Protein AF-A0A7S3URR5-F1 (afdb_monomer)

Solvent-accessible surface area (backbone atoms only — not comparable to full-atom values): 10841 Å² total; per-residue (Å²): 136,90,77,89,85,87,85,89,82,90,79,78,88,75,80,79,78,78,78,77,79,76,77,82,82,76,79,80,75,72,80,65,78,79,80,74,76,60,60,67,53,54,54,49,45,52,50,56,47,51,54,52,49,52,53,41,42,75,74,70,46,49,71,44,82,56,58,70,77,43,76,49,78,45,78,48,75,45,75,57,97,89,39,81,47,76,45,59,30,42,37,37,34,28,75,38,83,65,69,62,80,56,52,76,46,66,47,66,52,93,64,75,42,74,40,93,80,42,87,65,26,32,32,34,50,36,38,40,34,39,96,52,83,55,32,36,34,38,73,44,77,45,61,66,86,51,90,64,86,81,33,37,35,32,44,25,26,63,84,68,55,74,34,82,46,76,43,82,75,81,84,126

Organism: Oxyrrhis marina (NCBI:txid2969)

Foldseek 3Di:
DDDDDDDDDDDDDPDDPPDPDPDDPDDPPVPPPPPDDPVLLVVVQVVVQVVVCVVCVVVVAAEDEFAWPDWDKDWDWDADPNDIDIAIAIETETAAPDDLVQFDAKDKDPDWDQRPVDHQKTKIWIWTDGPDSYIYIYIHIDRNVDDHQNQWYWYAYPVRDIDIGGHDDDDD

Sequence (172 aa):
MAAQEGAAVGFGEVAVEEFEKDEEDEDSNDDRPVCELDENVVIWTKQQVAAEVEKLKSMGAMVAPMTVNNCMTIVRTTTQAGRRNSTRCNRIEFQTSYDFSNIRSVQISADAIQCPFKQGFLYRNVLLFSDKPLALIFPYLYDGNQENDLQDWILVNRDGHEVHHRVDAYSK

Secondary structure (DSSP, 8-state):
-------------------------------S------HHHHHHHHHHHHHHHHHHHHTT-EEEEPPEEEEEEEEEEEEETTEEEEEEEEEEEESS---GGGEEEEEE-SS-EE-SSSTTEEEEEEEEEESSSEEEEEEEEEETTS---S-EEEEE-TT--EEEEE------

Structure (mmCIF, N/CA/C/O backbone):
data_AF-A0A7S3URR5-F1
#
_entry.id   AF-A0A7S3URR5-F1
#
loop_
_atom_site.group_PDB
_atom_site.id
_atom_site.type_symbol
_atom_site.label_atom_id
_atom_site.label_alt_id
_atom_site.label_comp_id
_atom_site.label_asym_id
_atom_site.label_entity_id
_atom_site.label_seq_id
_atom_site.pdbx_PDB_ins_code
_atom_site.Cartn_x
_atom_site.Cartn_y
_atom_site.Cartn_z
_atom_site.occupancy
_atom_site.B_iso_or_equiv
_atom_site.auth_seq_id
_atom_site.auth_comp_id
_atom_site.auth_asym_id
_atom_site.auth_atom_id
_atom_site.pdbx_PDB_model_num
ATOM 1 N N . MET A 1 1 ? 69.038 -22.457 60.610 1.00 39.50 1 MET A N 1
ATOM 2 C CA . MET A 1 1 ? 70.377 -22.755 60.061 1.00 39.50 1 MET A CA 1
ATOM 3 C C . MET A 1 1 ? 70.284 -22.685 58.554 1.00 39.50 1 MET A C 1
ATOM 5 O O . MET A 1 1 ? 69.301 -23.162 58.005 1.00 39.50 1 MET A O 1
ATOM 9 N N . ALA A 1 2 ? 71.251 -22.011 57.944 1.00 41.78 2 ALA A N 1
ATOM 10 C CA . ALA A 1 2 ? 71.351 -21.749 56.516 1.00 41.78 2 ALA A CA 1
ATOM 11 C C . ALA A 1 2 ? 71.939 -22.939 55.736 1.00 41.78 2 ALA A C 1
ATOM 13 O O . ALA A 1 2 ? 72.757 -23.668 56.291 1.00 41.78 2 ALA A O 1
ATOM 14 N N . ALA A 1 3 ? 71.550 -23.057 54.463 1.00 40.44 3 ALA A N 1
ATOM 15 C CA . ALA A 1 3 ? 72.363 -23.418 53.287 1.00 40.44 3 ALA A CA 1
ATOM 16 C C . ALA A 1 3 ? 71.436 -23.262 52.051 1.00 40.44 3 ALA A C 1
ATOM 18 O O . ALA A 1 3 ? 70.318 -23.768 52.094 1.00 40.44 3 ALA A O 1
ATOM 19 N N . GLN A 1 4 ? 71.683 -22.357 51.086 1.00 35.66 4 GLN A N 1
ATOM 20 C CA . GLN A 1 4 ? 72.587 -22.492 49.914 1.00 35.66 4 GLN A CA 1
ATOM 21 C C . GLN A 1 4 ? 72.339 -23.787 49.121 1.00 35.66 4 GLN A C 1
ATOM 23 O O . GLN A 1 4 ? 72.228 -24.844 49.723 1.00 35.66 4 GLN A O 1
ATOM 28 N N . GLU A 1 5 ? 72.322 -23.862 47.793 1.00 35.25 5 GLU A N 1
ATOM 29 C CA . GLU A 1 5 ? 72.416 -22.961 46.632 1.00 35.25 5 GLU A CA 1
ATOM 30 C C . GLU A 1 5 ? 72.225 -23.907 45.417 1.00 35.25 5 GLU A C 1
ATOM 32 O O . GLU A 1 5 ? 72.535 -25.094 45.540 1.00 35.25 5 GLU A O 1
ATOM 37 N N . GLY A 1 6 ? 71.809 -23.420 44.241 1.00 31.80 6 GLY A N 1
ATOM 38 C CA . GLY A 1 6 ? 72.242 -24.067 42.991 1.00 31.80 6 GLY A CA 1
ATOM 39 C C . GLY A 1 6 ? 71.218 -24.320 41.880 1.00 31.80 6 GLY A C 1
ATOM 40 O O . GLY A 1 6 ? 70.427 -25.252 41.942 1.00 31.80 6 GLY A O 1
ATOM 41 N N . ALA A 1 7 ? 71.447 -23.574 40.797 1.00 35.91 7 ALA A N 1
ATOM 42 C CA . ALA A 1 7 ? 71.405 -23.980 39.388 1.00 35.91 7 ALA A CA 1
ATOM 43 C C . ALA A 1 7 ? 70.079 -23.919 38.599 1.00 35.91 7 ALA A C 1
ATOM 45 O O . ALA A 1 7 ? 69.169 -24.733 38.714 1.00 35.91 7 ALA A O 1
ATOM 46 N N . ALA A 1 8 ? 70.102 -22.929 37.704 1.00 37.78 8 ALA A N 1
ATOM 47 C CA . ALA A 1 8 ? 69.250 -22.626 36.567 1.00 37.78 8 ALA A CA 1
ATOM 48 C C . ALA A 1 8 ? 68.971 -23.790 35.601 1.00 37.78 8 ALA A C 1
ATOM 50 O O . ALA A 1 8 ? 69.871 -24.564 35.284 1.00 37.78 8 ALA A O 1
ATOM 51 N N . VAL A 1 9 ? 67.786 -23.757 34.980 1.00 38.78 9 VAL A N 1
ATOM 52 C CA . VAL A 1 9 ? 67.621 -24.075 33.553 1.00 38.78 9 VAL A CA 1
ATOM 53 C C . VAL A 1 9 ? 66.611 -23.085 32.973 1.00 38.78 9 VAL A C 1
ATOM 55 O O . VAL A 1 9 ? 65.508 -22.933 33.495 1.00 38.78 9 VAL A O 1
ATOM 58 N N . GLY A 1 10 ? 67.042 -22.352 31.948 1.00 36.25 10 GLY A N 1
ATOM 59 C CA . GLY A 1 10 ? 66.275 -21.295 31.306 1.00 36.25 10 GLY A CA 1
ATOM 60 C C . GLY A 1 10 ? 65.087 -21.810 30.500 1.00 36.25 10 GLY A C 1
ATOM 61 O O . GLY A 1 10 ? 65.116 -22.907 29.946 1.00 36.25 10 GLY A O 1
ATOM 62 N N . PHE A 1 11 ? 64.069 -20.964 30.399 1.00 37.59 11 PHE A N 1
ATOM 63 C CA . PHE A 1 11 ? 63.056 -21.032 29.357 1.00 37.59 11 PHE A CA 1
ATOM 64 C C . PHE A 1 11 ? 62.980 -19.660 28.697 1.00 37.59 11 PHE A C 1
ATOM 66 O O . PHE A 1 11 ? 63.058 -18.634 29.371 1.00 37.59 11 PHE A O 1
ATOM 73 N N . GLY A 1 12 ? 62.984 -19.700 27.367 1.00 38.81 12 GLY A N 1
ATOM 74 C CA . GLY A 1 12 ? 63.388 -18.614 26.492 1.00 38.81 12 GLY A CA 1
ATOM 75 C C . GLY A 1 12 ? 62.502 -17.378 26.528 1.00 38.81 12 GLY A C 1
ATOM 76 O O . GLY A 1 12 ? 61.316 -17.432 26.852 1.00 38.81 12 GLY A O 1
ATOM 77 N N . GLU A 1 13 ? 63.130 -16.276 26.125 1.00 38.91 13 GLU A N 1
ATOM 78 C CA . GLU A 1 13 ? 62.475 -15.099 25.572 1.00 38.91 13 GLU A CA 1
ATOM 79 C C . GLU A 1 13 ? 61.417 -15.525 24.552 1.00 38.91 13 GLU A C 1
ATOM 81 O O . GLU A 1 13 ? 61.730 -16.093 23.505 1.00 38.91 13 GLU A O 1
ATOM 86 N N . VAL A 1 14 ? 60.156 -15.238 24.860 1.00 43.69 14 VAL A N 1
ATOM 87 C CA . VAL A 1 14 ? 59.122 -15.130 23.838 1.00 43.69 14 VAL A CA 1
ATOM 88 C C . VAL A 1 14 ? 59.146 -13.674 23.405 1.00 43.69 14 VAL A C 1
ATOM 90 O O . VAL A 1 14 ? 58.746 -12.790 24.163 1.00 43.69 14 VAL A O 1
ATOM 93 N N . ALA A 1 15 ? 59.698 -13.443 22.216 1.00 43.72 15 ALA A N 1
ATOM 94 C CA . ALA A 1 15 ? 59.642 -12.162 21.536 1.00 43.72 15 ALA A CA 1
ATOM 95 C C . ALA A 1 15 ? 58.174 -11.734 21.418 1.00 43.72 15 ALA A C 1
ATOM 97 O O . ALA A 1 15 ? 57.337 -12.473 20.897 1.00 43.72 15 ALA A O 1
ATOM 98 N N . VAL A 1 16 ? 57.867 -10.560 21.958 1.00 46.75 16 VAL A N 1
ATOM 99 C CA . VAL A 1 16 ? 56.582 -9.899 21.762 1.00 46.75 16 VAL A CA 1
ATOM 100 C C . VAL A 1 16 ? 56.702 -9.216 20.404 1.00 46.75 16 VAL A C 1
ATOM 102 O O . VAL A 1 16 ? 57.368 -8.190 20.297 1.00 46.75 16 VAL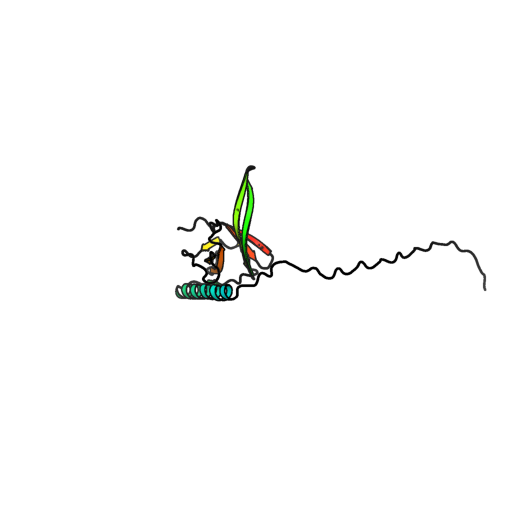 A O 1
ATOM 105 N N . GLU A 1 17 ? 56.173 -9.839 19.350 1.00 49.09 17 GLU A N 1
ATOM 106 C CA . GLU A 1 17 ? 56.010 -9.155 18.066 1.00 49.09 17 GLU A CA 1
ATOM 107 C C . GLU A 1 17 ? 55.012 -8.015 18.274 1.00 49.09 17 GLU A C 1
ATOM 109 O O . GLU A 1 17 ? 53.852 -8.227 18.640 1.00 49.09 17 GLU A O 1
ATOM 114 N N . GLU A 1 18 ? 55.515 -6.794 18.121 1.00 49.44 18 GLU A N 1
ATOM 115 C CA . GLU A 1 18 ? 54.729 -5.572 18.111 1.00 49.44 18 GLU A CA 1
ATOM 116 C C . GLU A 1 18 ? 53.746 -5.655 16.941 1.00 49.44 18 GLU A C 1
ATOM 118 O O . GLU A 1 18 ? 54.134 -5.699 15.776 1.00 49.44 18 GLU A O 1
ATOM 123 N N . PHE A 1 19 ? 52.458 -5.740 17.268 1.00 42.06 19 PHE A N 1
ATOM 124 C CA . PHE A 1 19 ? 51.383 -5.682 16.289 1.00 42.06 19 PHE A CA 1
ATOM 125 C C . PHE A 1 19 ? 51.308 -4.234 15.798 1.00 42.06 19 PHE A C 1
ATOM 127 O O . PHE A 1 19 ? 50.800 -3.357 16.505 1.00 42.06 19 PHE A O 1
ATOM 134 N N . GLU A 1 20 ? 51.892 -3.973 14.629 1.00 49.88 20 GLU A N 1
ATOM 135 C CA . GLU A 1 20 ? 51.741 -2.706 13.923 1.00 49.88 20 GLU A CA 1
ATOM 136 C C . GLU A 1 20 ? 50.242 -2.448 13.724 1.00 49.88 20 GLU A C 1
ATOM 138 O O . GLU A 1 20 ? 49.491 -3.279 13.211 1.00 49.88 20 GLU A O 1
ATOM 143 N N . LYS A 1 21 ? 49.784 -1.318 14.266 1.00 49.75 21 LYS A N 1
ATOM 144 C CA . LYS A 1 21 ? 48.401 -0.864 14.186 1.00 49.75 21 LYS A CA 1
ATOM 145 C C . LYS A 1 21 ? 48.174 -0.395 12.750 1.00 49.75 21 LYS A C 1
ATOM 147 O O . LYS A 1 21 ? 48.575 0.718 12.419 1.00 49.75 21 LYS A O 1
ATOM 152 N N . ASP A 1 22 ? 47.576 -1.263 11.937 1.00 49.12 22 ASP A N 1
ATOM 153 C CA . ASP A 1 22 ? 47.150 -0.940 10.578 1.00 49.12 22 ASP A CA 1
ATOM 154 C C . ASP A 1 22 ? 46.312 0.345 10.569 1.00 49.12 22 ASP A C 1
ATOM 156 O O . ASP A 1 22 ? 45.481 0.598 11.451 1.00 49.12 22 ASP A O 1
ATOM 160 N N . GLU A 1 23 ? 46.635 1.168 9.579 1.00 52.59 23 GLU A N 1
ATOM 161 C CA . GLU A 1 23 ? 46.182 2.530 9.366 1.00 52.59 23 GLU A CA 1
ATOM 162 C C . GLU A 1 23 ? 44.649 2.619 9.313 1.00 52.59 23 GLU A C 1
ATOM 164 O O . GLU A 1 23 ? 43.957 1.790 8.723 1.00 52.59 23 GLU A O 1
ATOM 169 N N . GLU A 1 24 ? 44.112 3.639 9.980 1.00 50.31 24 GLU A N 1
ATOM 170 C CA . GLU A 1 24 ? 42.707 4.013 9.886 1.00 50.31 24 GLU A CA 1
ATOM 171 C C . GLU A 1 24 ? 42.468 4.558 8.467 1.00 50.31 24 GLU A C 1
ATOM 173 O O . GLU A 1 24 ? 42.880 5.673 8.154 1.00 50.31 24 GLU A O 1
ATOM 178 N N . ASP A 1 25 ? 41.831 3.752 7.609 1.00 50.19 25 ASP A N 1
ATOM 179 C CA . ASP A 1 25 ? 41.272 4.186 6.323 1.00 50.19 25 ASP A CA 1
ATOM 180 C C . ASP A 1 25 ? 40.177 5.246 6.582 1.00 50.19 25 ASP A C 1
ATOM 182 O O . ASP A 1 25 ? 38.985 4.944 6.705 1.00 50.19 25 ASP A O 1
ATOM 186 N N . GLU A 1 26 ? 40.592 6.507 6.708 1.00 55.72 26 GLU A N 1
ATOM 187 C CA . GLU A 1 26 ? 39.736 7.676 6.514 1.00 55.72 26 GLU A CA 1
ATOM 188 C C . GLU A 1 26 ? 39.403 7.827 5.013 1.00 55.72 26 GLU A C 1
ATOM 190 O O . GLU A 1 26 ? 40.237 7.585 4.144 1.00 55.72 26 GLU A O 1
ATOM 195 N N . ASP A 1 27 ? 38.169 8.256 4.726 1.00 51.97 27 ASP A N 1
ATOM 196 C CA . ASP A 1 27 ? 37.558 8.485 3.404 1.00 51.97 27 ASP A CA 1
ATOM 197 C C . ASP A 1 27 ? 36.990 7.274 2.638 1.00 51.97 27 ASP A C 1
ATOM 199 O O . ASP A 1 27 ? 37.219 7.077 1.441 1.00 51.97 27 ASP A O 1
ATOM 203 N N . SER A 1 28 ? 36.027 6.575 3.253 1.00 55.38 28 SER A N 1
ATOM 204 C CA . SER A 1 28 ? 34.883 6.100 2.463 1.00 55.38 28 SER A CA 1
ATOM 205 C C . SER A 1 28 ? 33.993 7.299 2.102 1.00 55.38 28 SER A C 1
ATOM 207 O O . SER A 1 28 ? 33.022 7.595 2.805 1.00 55.38 28 SER A O 1
ATOM 209 N N . ASN A 1 29 ? 34.313 7.999 1.009 1.00 50.81 29 ASN A N 1
ATOM 210 C CA . ASN A 1 29 ? 33.318 8.807 0.303 1.00 50.81 29 ASN A CA 1
ATOM 211 C C . ASN A 1 29 ? 32.216 7.848 -0.152 1.00 50.81 29 ASN A C 1
ATOM 213 O O . ASN A 1 29 ? 32.344 7.128 -1.143 1.00 50.81 29 ASN A O 1
ATOM 217 N N . ASP A 1 30 ? 31.161 7.766 0.649 1.00 59.59 30 ASP A N 1
ATOM 218 C CA . ASP A 1 30 ? 29.980 6.984 0.349 1.00 59.59 30 ASP A CA 1
ATOM 219 C C . ASP A 1 30 ? 29.204 7.689 -0.772 1.00 59.59 30 ASP A C 1
ATOM 221 O O . ASP A 1 30 ? 28.224 8.385 -0.529 1.00 59.59 30 ASP A O 1
ATOM 225 N N . ASP A 1 31 ? 29.661 7.506 -2.015 1.00 60.94 31 ASP A N 1
ATOM 226 C CA . ASP A 1 31 ? 29.032 7.985 -3.256 1.00 60.94 31 ASP A CA 1
ATOM 227 C C . ASP A 1 31 ? 27.654 7.337 -3.517 1.00 60.94 31 ASP A C 1
ATOM 229 O O . ASP A 1 31 ? 27.087 7.453 -4.612 1.00 60.94 31 ASP A O 1
ATOM 233 N N . ARG A 1 32 ? 27.077 6.621 -2.538 1.00 58.78 32 ARG A N 1
ATOM 234 C CA . ARG A 1 32 ? 25.696 6.162 -2.644 1.00 58.78 32 ARG A CA 1
ATOM 235 C C . ARG A 1 32 ? 24.805 7.396 -2.771 1.00 58.78 32 ARG A C 1
ATOM 237 O O . ARG A 1 32 ? 24.857 8.280 -1.916 1.00 58.78 32 ARG A O 1
ATOM 244 N N . PRO A 1 33 ? 23.960 7.468 -3.814 1.00 52.84 33 PRO A N 1
ATOM 245 C CA . PRO A 1 33 ? 23.042 8.580 -3.965 1.00 52.84 33 PRO A CA 1
ATOM 246 C C . PRO A 1 33 ? 22.205 8.690 -2.693 1.00 52.84 33 PRO A C 1
ATOM 248 O O . PRO A 1 33 ? 21.521 7.739 -2.304 1.00 52.84 33 PRO A O 1
ATOM 251 N N . VAL A 1 34 ? 22.283 9.849 -2.038 1.00 54.75 34 VAL A N 1
ATOM 252 C CA . VAL A 1 34 ? 21.387 10.194 -0.939 1.00 54.75 34 VAL A CA 1
ATOM 253 C C . VAL A 1 34 ? 19.989 10.212 -1.541 1.00 54.75 34 VAL A C 1
ATOM 255 O O . VAL A 1 34 ? 19.625 11.118 -2.288 1.00 54.75 34 VAL A O 1
ATOM 258 N N . CYS A 1 35 ? 19.221 9.155 -1.287 1.00 55.88 35 CYS A N 1
ATOM 259 C CA . CYS A 1 35 ? 17.812 9.110 -1.639 1.00 55.88 35 CYS A CA 1
ATOM 260 C C . CYS A 1 35 ? 17.083 10.114 -0.744 1.00 55.88 35 CYS A C 1
ATOM 262 O O . CYS A 1 35 ? 16.597 9.755 0.329 1.00 55.88 35 CYS A O 1
ATOM 264 N N . GLU A 1 36 ? 17.051 11.379 -1.160 1.00 65.25 36 GLU A N 1
ATOM 265 C CA . GLU A 1 36 ? 16.269 12.403 -0.482 1.00 65.25 36 GLU A CA 1
ATOM 266 C C . GLU A 1 36 ? 14.792 12.007 -0.511 1.00 65.25 36 GLU A C 1
ATOM 268 O O . GLU A 1 36 ? 14.216 11.630 -1.537 1.00 65.25 36 GLU A O 1
ATOM 273 N N . LEU A 1 37 ? 14.194 12.028 0.673 1.00 71.12 37 LEU A N 1
ATOM 274 C CA . LEU A 1 37 ? 12.804 11.681 0.878 1.00 71.12 37 LEU A CA 1
ATOM 275 C C . LEU A 1 37 ? 11.961 12.838 0.333 1.00 71.12 37 LEU A C 1
ATOM 277 O O . LEU A 1 37 ? 12.041 13.949 0.847 1.00 71.12 37 LEU A O 1
ATOM 281 N N . ASP A 1 38 ? 11.165 12.594 -0.710 1.00 86.06 38 ASP A N 1
ATOM 282 C CA . ASP A 1 38 ? 10.292 13.630 -1.267 1.00 86.06 38 ASP A CA 1
ATOM 283 C C . ASP A 1 38 ? 9.161 13.937 -0.273 1.00 86.06 38 ASP A C 1
ATOM 285 O O . ASP A 1 38 ? 8.148 13.231 -0.181 1.00 86.06 38 ASP A O 1
ATOM 289 N N . GLU A 1 39 ? 9.364 14.989 0.516 1.00 91.25 39 GLU A N 1
ATOM 290 C CA . GLU A 1 39 ? 8.446 15.412 1.569 1.00 91.25 39 GLU A CA 1
ATOM 291 C C . GLU A 1 39 ? 7.042 15.696 1.026 1.00 91.25 39 GLU A C 1
ATOM 293 O O . GLU A 1 39 ? 6.050 15.366 1.683 1.00 91.25 39 GLU A O 1
ATOM 298 N N . ASN A 1 40 ? 6.932 16.232 -0.195 1.00 94.06 40 ASN A N 1
ATOM 299 C CA . ASN A 1 40 ? 5.641 16.534 -0.808 1.00 94.06 40 ASN A CA 1
ATOM 300 C C . ASN A 1 40 ? 4.871 15.250 -1.120 1.00 94.06 40 ASN A C 1
ATOM 302 O O . ASN A 1 40 ? 3.672 15.164 -0.837 1.00 94.06 40 ASN A O 1
ATOM 306 N N . VAL A 1 41 ? 5.558 14.219 -1.626 1.00 93.19 41 VAL A N 1
ATOM 307 C CA . VAL A 1 41 ? 4.967 12.886 -1.828 1.00 93.19 41 VAL A CA 1
ATOM 308 C C . VAL A 1 41 ? 4.481 12.307 -0.498 1.00 93.19 41 VAL A C 1
ATOM 310 O O . VAL A 1 41 ? 3.367 11.780 -0.424 1.00 93.19 41 VAL A O 1
ATOM 313 N N . VAL A 1 42 ? 5.265 12.425 0.576 1.00 92.50 42 VAL A N 1
ATOM 314 C CA . VAL A 1 42 ? 4.877 11.914 1.903 1.00 92.50 42 VAL A CA 1
ATOM 315 C C . VAL A 1 42 ? 3.660 12.646 2.462 1.00 92.50 42 VAL A C 1
ATOM 317 O O . VAL A 1 42 ? 2.724 12.009 2.947 1.00 92.50 42 VAL A O 1
ATOM 320 N N . ILE A 1 43 ? 3.649 13.977 2.408 1.00 95.44 43 ILE A N 1
ATOM 321 C CA . ILE A 1 43 ? 2.529 14.787 2.901 1.00 95.44 43 ILE A CA 1
ATOM 322 C C . ILE A 1 43 ? 1.260 14.445 2.120 1.00 95.44 43 ILE A C 1
ATOM 324 O O . ILE A 1 43 ? 0.217 14.172 2.716 1.00 95.44 43 ILE A O 1
ATOM 328 N N . TRP A 1 44 ? 1.357 14.389 0.794 1.00 96.69 44 TRP A N 1
ATOM 329 C CA . TRP A 1 44 ? 0.223 14.093 -0.069 1.00 96.69 44 TRP A CA 1
ATOM 330 C C . TRP A 1 44 ? -0.323 12.681 0.135 1.00 96.69 44 TRP A C 1
ATOM 332 O O . TRP A 1 44 ? -1.528 12.511 0.308 1.00 96.69 44 TRP A O 1
ATOM 342 N N . THR A 1 45 ? 0.536 11.661 0.199 1.00 95.62 45 THR A N 1
ATOM 343 C CA . THR A 1 45 ? 0.090 10.278 0.451 1.00 95.62 45 THR A CA 1
ATOM 344 C C . THR A 1 45 ? -0.597 10.138 1.809 1.00 95.62 45 THR A C 1
ATOM 346 O O . THR A 1 45 ? -1.623 9.462 1.904 1.00 95.62 45 THR A O 1
ATOM 349 N N . LYS A 1 46 ? -0.109 10.828 2.850 1.00 95.38 46 LYS A N 1
ATOM 350 C CA . LYS A 1 46 ? -0.780 10.886 4.161 1.00 95.38 46 LYS A CA 1
ATOM 351 C C . LYS A 1 46 ? -2.165 11.527 4.072 1.00 95.38 46 LYS A C 1
ATOM 353 O O . LYS A 1 46 ? -3.099 11.015 4.686 1.00 95.38 46 LYS A O 1
ATOM 358 N N . GLN A 1 47 ? -2.316 12.605 3.302 1.00 97.12 47 GLN A N 1
ATOM 359 C CA . GLN A 1 47 ? -3.616 13.249 3.079 1.00 97.12 47 GLN A CA 1
ATOM 360 C C . GLN A 1 47 ? -4.600 12.315 2.363 1.00 97.12 47 GLN A C 1
ATOM 362 O O . GLN A 1 47 ? -5.750 12.213 2.785 1.00 97.12 47 GLN A O 1
ATOM 367 N N . GLN A 1 48 ? -4.149 11.591 1.332 1.00 97.12 48 GLN A N 1
ATOM 368 C CA . GLN A 1 48 ? -4.992 10.631 0.608 1.00 97.12 48 GLN A CA 1
ATOM 369 C C . GLN A 1 48 ? -5.491 9.498 1.520 1.00 97.12 48 GLN A C 1
ATOM 371 O O . GLN A 1 48 ? -6.673 9.153 1.494 1.00 97.12 48 GLN A O 1
ATOM 376 N N . VAL A 1 49 ? -4.618 8.955 2.376 1.00 97.31 49 VAL A N 1
ATOM 377 C CA . VAL A 1 49 ? -5.003 7.919 3.350 1.00 97.31 49 VAL A CA 1
ATOM 378 C C . VAL A 1 49 ? -5.972 8.476 4.387 1.00 97.31 49 VAL A C 1
ATOM 380 O O . VAL A 1 49 ? -6.957 7.819 4.708 1.00 97.31 49 VAL A O 1
ATOM 383 N N . ALA A 1 50 ? -5.722 9.678 4.913 1.00 97.62 50 ALA A N 1
ATOM 384 C CA . ALA A 1 50 ? -6.598 10.298 5.904 1.00 97.62 50 ALA A CA 1
ATOM 385 C C . ALA A 1 50 ? -8.018 10.515 5.357 1.00 97.62 50 ALA A C 1
ATOM 387 O O . ALA A 1 50 ? -8.985 10.163 6.032 1.00 97.62 50 ALA A O 1
ATOM 388 N N . ALA A 1 51 ? -8.132 11.011 4.121 1.00 97.19 51 ALA A N 1
ATOM 389 C CA . ALA A 1 51 ? -9.412 11.195 3.444 1.00 97.19 51 ALA A CA 1
ATOM 390 C C . ALA A 1 51 ? -10.158 9.863 3.248 1.00 97.19 51 ALA A C 1
ATOM 392 O O . ALA A 1 51 ? -11.353 9.775 3.534 1.00 97.19 51 ALA A O 1
ATOM 393 N N . GLU A 1 52 ? -9.461 8.801 2.824 1.00 96.81 52 GLU A N 1
ATOM 394 C CA . GLU A 1 52 ? -10.096 7.487 2.651 1.00 96.81 52 GLU A CA 1
ATOM 395 C C . GLU A 1 52 ? -10.495 6.865 3.999 1.00 96.81 52 GLU A C 1
ATOM 397 O O . GLU A 1 52 ? -11.576 6.293 4.119 1.00 96.81 52 GLU A O 1
ATOM 402 N N . VAL A 1 53 ? -9.681 7.030 5.047 1.00 97.62 53 VAL A N 1
ATOM 403 C CA . VAL A 1 53 ? -10.024 6.597 6.412 1.00 97.62 53 VAL A CA 1
ATOM 404 C C . VAL A 1 53 ? -11.283 7.300 6.914 1.00 97.62 53 VAL A C 1
ATOM 406 O O . VAL A 1 53 ? -12.153 6.644 7.487 1.00 97.62 53 VAL A O 1
ATOM 409 N N . GLU A 1 54 ? -11.395 8.615 6.727 1.00 97.94 54 GLU A N 1
ATOM 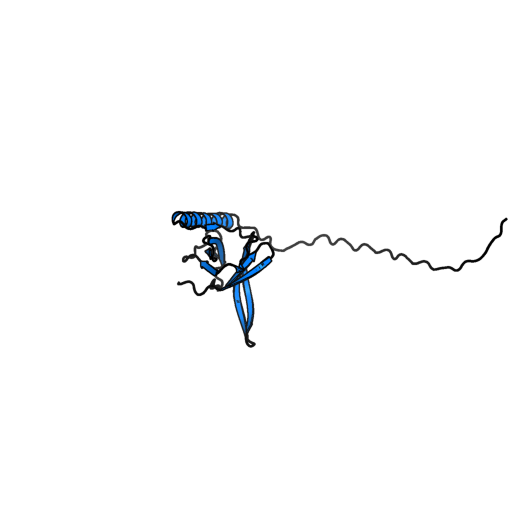410 C CA . GLU A 1 54 ? -12.575 9.386 7.133 1.0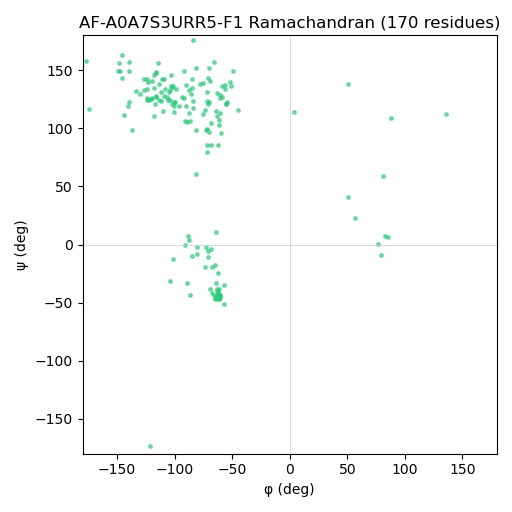0 97.94 54 GLU A CA 1
ATOM 411 C C . GLU A 1 54 ? -13.829 8.921 6.385 1.00 97.94 54 GLU A C 1
ATOM 413 O O . GLU A 1 54 ? -14.851 8.621 7.008 1.00 97.94 54 GLU A O 1
ATOM 418 N N . LYS A 1 55 ? -13.723 8.753 5.064 1.00 96.81 55 LYS A N 1
ATOM 419 C CA . LYS A 1 55 ? -14.795 8.214 4.223 1.00 96.81 55 LYS A CA 1
ATOM 420 C C . LYS A 1 55 ? -15.245 6.830 4.696 1.00 96.81 55 LYS A C 1
ATOM 422 O O . LYS A 1 55 ? -16.435 6.633 4.935 1.00 96.81 55 LYS A O 1
ATOM 427 N N . LEU A 1 56 ? -14.327 5.889 4.901 1.00 96.31 56 LEU A N 1
ATOM 428 C CA . LEU A 1 56 ? -14.664 4.536 5.359 1.00 96.31 56 LEU A CA 1
ATOM 429 C C . LEU A 1 56 ? -15.304 4.540 6.755 1.00 96.31 56 LEU A C 1
ATOM 431 O O . LEU A 1 56 ? -16.292 3.842 6.987 1.00 96.31 56 LEU A O 1
AT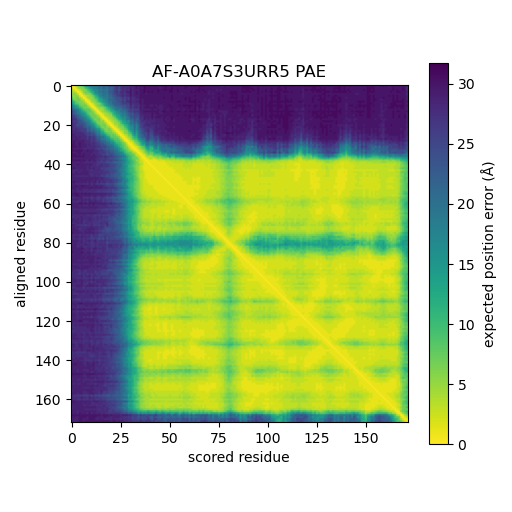OM 435 N N . LYS A 1 57 ? -14.805 5.377 7.672 1.00 97.25 57 LYS A N 1
ATOM 436 C CA . LYS A 1 57 ? -15.406 5.553 9.003 1.00 97.25 57 LYS A CA 1
ATOM 437 C C . LYS A 1 57 ? -16.818 6.130 8.934 1.00 97.25 57 LYS A C 1
ATOM 439 O O . LYS A 1 57 ? -17.678 5.681 9.686 1.00 97.25 57 LYS A O 1
ATOM 444 N N . SER A 1 58 ? -17.084 7.066 8.020 1.00 97.69 58 SER A N 1
ATOM 445 C CA . SER A 1 58 ? -18.431 7.620 7.806 1.00 97.69 58 SER A CA 1
ATOM 446 C C . SER A 1 58 ? -19.443 6.563 7.340 1.00 97.69 58 SER A C 1
ATOM 448 O O . SER A 1 58 ? -20.635 6.680 7.613 1.00 97.69 58 SER A O 1
ATOM 450 N N . MET A 1 59 ? -18.957 5.487 6.712 1.00 96.69 59 MET A N 1
ATOM 451 C CA . MET A 1 59 ? -19.744 4.320 6.304 1.00 96.69 59 MET A CA 1
ATOM 452 C C . MET A 1 59 ? -19.854 3.252 7.409 1.00 96.69 59 MET A C 1
ATOM 454 O O . MET A 1 59 ? -20.410 2.181 7.175 1.00 96.69 59 MET A O 1
ATOM 458 N N . GLY A 1 60 ? -19.319 3.515 8.607 1.00 96.44 60 GLY A N 1
ATOM 459 C CA . GLY A 1 60 ? -19.345 2.595 9.746 1.00 96.44 60 GLY A CA 1
ATOM 460 C C . GLY A 1 60 ? -18.218 1.558 9.767 1.00 96.44 60 GLY A C 1
ATOM 461 O O . GLY A 1 60 ? -18.223 0.682 10.631 1.00 96.44 60 GLY A O 1
ATOM 462 N N . ALA A 1 61 ? -17.242 1.632 8.856 1.00 96.00 61 ALA A N 1
ATOM 463 C CA . ALA A 1 61 ? -16.116 0.705 8.857 1.00 96.00 61 ALA A CA 1
ATOM 464 C C . ALA A 1 61 ? -15.110 1.041 9.971 1.00 96.00 61 ALA A C 1
ATOM 466 O O . ALA A 1 61 ? -14.754 2.200 10.197 1.00 96.00 61 ALA A O 1
ATOM 467 N N . MET A 1 62 ? -14.586 0.008 10.633 1.00 97.00 62 MET A N 1
ATOM 468 C CA . MET A 1 62 ? -13.442 0.151 11.532 1.00 97.00 62 MET A CA 1
ATOM 469 C C . MET A 1 62 ? -12.159 0.018 10.721 1.00 97.00 62 MET A C 1
ATOM 471 O O . MET A 1 62 ? -11.856 -1.054 10.201 1.00 97.00 62 MET A O 1
ATOM 475 N N . VAL A 1 63 ? -11.403 1.110 10.622 1.00 97.50 63 VAL A N 1
ATOM 476 C CA . VAL A 1 63 ? -10.181 1.172 9.814 1.00 97.50 63 VAL A CA 1
ATOM 477 C C . VAL A 1 63 ? -9.050 1.819 10.606 1.00 97.50 63 VAL A C 1
ATOM 479 O O . VAL A 1 63 ? -9.237 2.887 11.200 1.00 97.50 63 VAL A O 1
ATOM 482 N N . ALA A 1 64 ? -7.876 1.185 10.590 1.00 96.69 64 ALA A N 1
ATOM 483 C CA . ALA A 1 64 ? -6.652 1.704 11.190 1.00 96.69 64 ALA A CA 1
ATOM 484 C C . ALA A 1 64 ? -5.570 1.936 10.117 1.00 96.69 64 ALA A C 1
ATOM 486 O O . ALA A 1 64 ? -5.180 0.984 9.435 1.00 96.69 64 ALA A O 1
ATOM 487 N N . PRO A 1 65 ? -5.066 3.174 9.954 1.00 97.44 65 PRO A N 1
ATOM 488 C CA . PRO A 1 65 ? -3.937 3.434 9.072 1.00 97.44 65 PRO A CA 1
ATOM 489 C C . PRO A 1 65 ? -2.654 2.825 9.642 1.00 97.44 65 PRO A C 1
ATOM 491 O O . PRO A 1 65 ? -2.412 2.889 10.848 1.00 97.44 65 PRO A O 1
ATOM 494 N N . MET A 1 66 ? -1.823 2.258 8.772 1.00 97.12 66 MET A N 1
ATOM 495 C CA . MET A 1 66 ? -0.529 1.698 9.147 1.00 97.12 66 MET A CA 1
ATOM 496 C C . MET A 1 66 ? 0.625 2.613 8.755 1.00 97.12 66 MET A C 1
ATOM 498 O O . MET A 1 66 ? 0.615 3.251 7.702 1.00 97.12 66 MET A O 1
ATOM 502 N N . THR A 1 67 ? 1.659 2.615 9.591 1.00 95.31 67 THR A N 1
ATOM 503 C CA . THR A 1 67 ? 2.921 3.296 9.308 1.00 95.31 67 THR A CA 1
ATOM 504 C C . THR A 1 67 ? 3.811 2.399 8.452 1.00 95.31 67 THR A C 1
ATOM 506 O O . THR A 1 67 ? 4.208 1.315 8.885 1.00 95.31 67 THR A O 1
ATOM 509 N N . VAL A 1 68 ? 4.126 2.866 7.245 1.00 95.06 68 VAL A N 1
ATOM 510 C CA . VAL A 1 68 ? 5.043 2.214 6.301 1.00 95.06 68 VAL A CA 1
ATOM 511 C C . VAL A 1 68 ? 6.444 2.787 6.499 1.00 95.06 68 VAL A C 1
ATOM 513 O O . VAL A 1 68 ? 6.616 4.002 6.447 1.00 95.06 68 VAL A O 1
ATOM 516 N N . ASN A 1 69 ? 7.429 1.917 6.709 1.00 92.94 69 ASN A N 1
ATOM 517 C CA . ASN A 1 69 ? 8.845 2.290 6.748 1.00 92.94 69 ASN A CA 1
ATOM 518 C C . ASN A 1 69 ? 9.450 2.287 5.351 1.00 92.94 69 ASN A C 1
ATOM 520 O O . ASN A 1 69 ? 10.203 3.186 4.991 1.00 92.94 69 ASN A O 1
ATOM 524 N N . ASN A 1 70 ? 9.119 1.260 4.571 1.00 91.62 70 ASN A N 1
ATOM 525 C CA . ASN A 1 70 ? 9.691 1.055 3.255 1.00 91.62 70 ASN A CA 1
ATOM 526 C C . ASN A 1 70 ? 8.655 0.447 2.316 1.00 91.62 70 ASN A C 1
ATOM 528 O O . ASN A 1 70 ? 7.840 -0.389 2.710 1.00 91.62 70 ASN A O 1
ATOM 532 N N . CYS A 1 71 ? 8.706 0.868 1.063 1.00 91.69 71 CYS A N 1
ATOM 533 C CA . CYS A 1 71 ? 7.839 0.396 0.005 1.00 91.69 71 CYS A CA 1
ATOM 534 C C . CYS A 1 71 ? 8.679 0.263 -1.255 1.00 91.69 71 CYS A C 1
ATOM 536 O O . CYS A 1 71 ? 9.230 1.244 -1.755 1.00 91.69 71 CYS A O 1
ATOM 538 N N . MET A 1 72 ? 8.767 -0.952 -1.778 1.00 91.56 72 MET A N 1
ATOM 539 C CA . MET A 1 72 ? 9.540 -1.227 -2.977 1.00 91.56 72 MET A CA 1
ATOM 540 C C . MET A 1 72 ? 8.885 -2.308 -3.815 1.00 91.56 72 MET A C 1
ATOM 542 O O . MET A 1 72 ? 8.050 -3.089 -3.359 1.00 91.56 72 MET A O 1
ATOM 546 N N . THR A 1 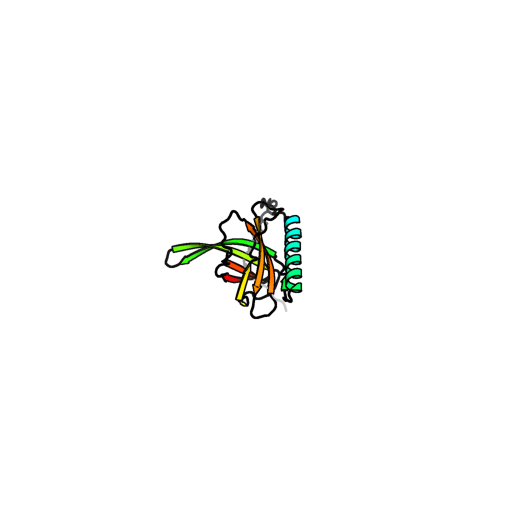73 ? 9.310 -2.364 -5.065 1.00 92.62 73 THR A N 1
ATOM 547 C CA . THR A 1 73 ? 8.919 -3.423 -5.977 1.00 92.62 73 THR A CA 1
ATOM 548 C C . THR A 1 73 ? 10.140 -4.276 -6.273 1.00 92.62 73 THR A C 1
ATOM 550 O O . THR A 1 73 ? 11.156 -3.751 -6.721 1.00 92.62 73 THR A O 1
ATOM 553 N N . ILE A 1 74 ? 10.054 -5.578 -6.012 1.00 93.25 74 ILE A N 1
ATOM 554 C CA . ILE A 1 74 ? 11.162 -6.520 -6.193 1.00 93.25 74 ILE A CA 1
ATOM 555 C C . ILE A 1 74 ? 10.841 -7.531 -7.290 1.00 93.25 74 ILE A C 1
ATOM 557 O O . ILE A 1 74 ? 9.677 -7.812 -7.566 1.00 93.25 74 ILE A O 1
ATOM 561 N N . VAL A 1 75 ? 11.871 -8.108 -7.905 1.00 91.88 75 VAL A N 1
ATOM 562 C CA . VAL A 1 75 ? 11.712 -9.229 -8.838 1.00 91.88 75 VAL A CA 1
ATOM 563 C C . VAL A 1 75 ? 12.054 -10.516 -8.105 1.00 91.88 75 VAL A C 1
ATOM 565 O O . VAL A 1 75 ? 13.201 -10.747 -7.726 1.00 91.88 75 VAL A O 1
ATOM 568 N N . ARG A 1 76 ? 11.057 -11.377 -7.920 1.00 87.00 76 ARG A N 1
ATOM 569 C CA . ARG A 1 76 ? 11.227 -12.703 -7.337 1.00 87.00 76 ARG A CA 1
ATOM 570 C C . ARG A 1 76 ? 11.368 -13.723 -8.454 1.00 87.00 76 ARG A C 1
ATOM 572 O O . ARG A 1 76 ? 10.456 -13.915 -9.251 1.00 87.00 76 ARG A O 1
ATOM 579 N N . THR A 1 77 ? 12.503 -14.411 -8.491 1.00 89.19 77 THR A N 1
ATOM 580 C CA . THR A 1 77 ? 12.729 -15.503 -9.444 1.00 89.19 77 THR A CA 1
ATOM 581 C C . THR A 1 77 ? 12.513 -16.838 -8.748 1.00 89.19 77 THR A C 1
ATOM 583 O O . THR A 1 77 ? 13.163 -17.141 -7.752 1.00 89.19 77 THR A O 1
ATOM 586 N N . THR A 1 78 ? 11.600 -17.645 -9.277 1.00 84.50 78 THR A N 1
ATOM 587 C CA . THR A 1 78 ? 11.315 -19.001 -8.799 1.00 84.50 78 THR A CA 1
ATOM 588 C C . THR A 1 78 ? 11.651 -20.007 -9.892 1.00 84.50 78 THR A C 1
ATOM 590 O O . THR A 1 78 ? 11.559 -19.703 -11.080 1.00 84.50 78 THR A O 1
ATOM 593 N N . THR A 1 79 ? 12.081 -21.209 -9.505 1.00 86.88 79 THR A N 1
ATOM 594 C CA . THR A 1 79 ? 12.291 -22.308 -10.455 1.00 86.88 79 THR A CA 1
ATOM 595 C C . THR A 1 79 ? 11.222 -23.360 -10.219 1.00 86.88 79 THR A C 1
ATOM 597 O O . THR A 1 79 ? 11.192 -23.978 -9.159 1.00 86.88 79 THR A O 1
ATOM 600 N N . GLN A 1 80 ? 10.353 -23.572 -11.202 1.00 79.56 80 GLN A N 1
ATOM 601 C CA . GLN A 1 80 ? 9.301 -24.583 -11.149 1.00 79.56 80 GLN A CA 1
ATOM 602 C C . GLN A 1 80 ? 9.468 -25.527 -12.340 1.00 79.56 80 GLN A C 1
ATOM 604 O O . GLN A 1 80 ? 9.537 -25.083 -13.484 1.00 79.56 80 GLN A O 1
ATOM 609 N N . ALA A 1 81 ? 9.580 -26.834 -12.073 1.00 83.19 81 ALA A N 1
ATOM 610 C CA . ALA A 1 81 ? 9.783 -27.867 -13.098 1.00 83.19 81 ALA A CA 1
ATOM 611 C C . ALA A 1 81 ? 10.945 -27.560 -14.077 1.00 83.19 81 ALA A C 1
ATOM 613 O O . ALA A 1 81 ? 10.826 -27.743 -15.287 1.00 83.19 81 ALA A O 1
ATOM 614 N N . GLY A 1 82 ? 12.063 -27.038 -13.559 1.00 86.94 82 GLY A N 1
ATOM 615 C CA . GLY A 1 82 ? 13.249 -26.695 -14.355 1.00 86.94 82 GLY A CA 1
ATOM 616 C C . GLY A 1 82 ? 13.145 -25.397 -15.167 1.00 86.94 82 GLY A C 1
ATOM 617 O O . GLY A 1 82 ? 14.110 -25.028 -15.832 1.00 86.94 82 GLY A O 1
ATOM 618 N N . ARG A 1 83 ? 12.019 -24.673 -15.105 1.00 85.62 83 ARG A N 1
ATOM 619 C CA . ARG A 1 83 ? 11.843 -23.360 -15.745 1.00 85.62 83 ARG A CA 1
ATOM 620 C C . ARG A 1 83 ? 11.958 -22.245 -14.715 1.00 85.62 83 ARG A C 1
ATOM 622 O O . ARG A 1 83 ? 11.374 -22.340 -13.637 1.00 85.62 83 ARG A O 1
ATOM 629 N N . ARG A 1 84 ? 12.700 -21.188 -15.055 1.00 87.38 84 ARG A N 1
ATOM 630 C CA . ARG A 1 84 ? 12.761 -19.958 -14.256 1.00 87.38 84 ARG A CA 1
ATOM 631 C C . ARG A 1 84 ? 11.584 -19.063 -14.622 1.00 87.38 84 ARG A C 1
ATOM 633 O O . ARG A 1 84 ? 11.438 -18.707 -15.786 1.00 87.38 84 ARG A O 1
ATOM 640 N N . ASN A 1 85 ? 10.794 -18.695 -13.623 1.00 85.56 85 ASN A N 1
ATOM 641 C CA . ASN A 1 85 ? 9.729 -17.709 -13.727 1.00 85.56 85 ASN A CA 1
ATOM 642 C C . ASN A 1 85 ? 10.087 -16.530 -12.825 1.00 85.56 85 ASN A C 1
ATOM 644 O O . ASN A 1 85 ? 10.376 -16.722 -11.641 1.00 85.56 85 ASN A O 1
ATOM 648 N N . SER A 1 86 ? 10.081 -15.325 -13.382 1.00 88.06 86 SER A N 1
ATOM 649 C CA . SER A 1 86 ? 10.292 -14.092 -12.630 1.00 88.06 86 SER A CA 1
ATOM 650 C C . SER A 1 86 ? 8.961 -13.373 -12.486 1.00 88.06 86 SER A C 1
ATOM 652 O O . SER A 1 86 ? 8.309 -13.081 -13.484 1.00 88.06 86 SER A O 1
ATOM 654 N N . THR A 1 87 ? 8.577 -13.092 -11.247 1.00 87.50 87 THR A N 1
ATOM 655 C CA . THR A 1 87 ? 7.360 -12.353 -10.915 1.00 87.50 87 THR A CA 1
ATOM 656 C C . THR A 1 87 ? 7.743 -11.101 -10.153 1.00 87.50 87 THR A C 1
ATOM 658 O O . THR A 1 87 ? 8.660 -11.113 -9.328 1.00 87.50 87 THR A O 1
ATOM 661 N N . ARG A 1 88 ? 7.060 -9.999 -10.443 1.00 91.19 88 ARG A N 1
ATOM 662 C CA . ARG A 1 88 ? 7.250 -8.749 -9.723 1.00 91.19 88 ARG A CA 1
ATOM 663 C C . ARG A 1 88 ? 6.372 -8.752 -8.474 1.00 91.19 88 ARG A C 1
ATOM 665 O O . ARG A 1 88 ? 5.188 -9.042 -8.564 1.00 91.19 88 ARG A O 1
ATOM 672 N N . CYS A 1 89 ? 6.955 -8.454 -7.320 1.00 93.69 89 CYS A N 1
ATOM 673 C CA . CYS A 1 89 ? 6.270 -8.485 -6.032 1.00 93.69 89 CYS A CA 1
ATOM 674 C C . CYS A 1 89 ? 6.376 -7.131 -5.328 1.00 93.69 89 CYS A C 1
ATOM 676 O O . CYS A 1 89 ? 7.420 -6.475 -5.352 1.00 93.69 89 CYS A O 1
ATOM 678 N N . ASN A 1 90 ? 5.300 -6.746 -4.655 1.00 95.56 90 ASN A N 1
ATOM 679 C CA . ASN A 1 90 ? 5.174 -5.506 -3.901 1.00 95.56 90 ASN A CA 1
ATOM 680 C C . ASN A 1 90 ? 5.609 -5.762 -2.465 1.00 95.56 90 ASN A C 1
ATOM 682 O O . ASN A 1 90 ? 4.890 -6.420 -1.718 1.00 95.56 90 ASN A O 1
ATOM 686 N N . ARG A 1 91 ? 6.790 -5.283 -2.076 1.00 96.75 91 ARG A N 1
ATOM 687 C CA . ARG A 1 91 ? 7.344 -5.508 -0.741 1.00 96.75 91 ARG A CA 1
ATOM 688 C C . ARG A 1 91 ? 7.170 -4.271 0.126 1.00 96.75 91 ARG A C 1
ATOM 690 O O . ARG A 1 91 ? 7.685 -3.204 -0.209 1.00 96.75 91 ARG A O 1
ATOM 697 N N . ILE A 1 92 ? 6.474 -4.441 1.245 1.00 97.69 92 ILE A N 1
ATOM 698 C CA . ILE A 1 92 ? 6.138 -3.371 2.180 1.00 97.69 92 ILE A CA 1
ATOM 699 C C . ILE A 1 92 ? 6.642 -3.737 3.569 1.00 97.69 92 ILE A C 1
ATOM 701 O O . ILE A 1 92 ? 6.316 -4.799 4.095 1.00 97.69 92 ILE A O 1
ATOM 705 N N . GLU A 1 93 ? 7.417 -2.839 4.165 1.00 97.56 93 GLU A N 1
ATOM 706 C CA . GLU A 1 93 ? 7.882 -2.948 5.543 1.00 97.56 93 GLU A CA 1
ATOM 707 C C . GLU A 1 93 ? 7.101 -1.983 6.424 1.00 97.56 93 GLU A C 1
ATOM 709 O O . GLU A 1 93 ? 6.981 -0.793 6.115 1.00 97.56 93 GLU A O 1
ATOM 714 N N . PHE A 1 94 ? 6.596 -2.480 7.546 1.00 97.81 94 PHE A N 1
ATOM 715 C CA . PHE A 1 94 ? 5.734 -1.716 8.435 1.00 97.81 94 PHE A CA 1
ATOM 716 C C . PHE A 1 94 ? 6.346 -1.535 9.820 1.00 97.81 94 PHE A C 1
ATOM 718 O O . PHE A 1 94 ? 6.950 -2.447 10.383 1.00 97.81 94 PHE A O 1
ATOM 725 N N . GLN A 1 95 ? 6.075 -0.381 10.432 1.00 96.62 95 GLN A N 1
ATOM 726 C CA . GLN A 1 95 ? 6.432 -0.100 11.823 1.00 96.62 95 GLN A CA 1
ATOM 727 C C . GLN A 1 95 ? 5.399 -0.703 12.786 1.00 96.62 95 GLN A C 1
ATOM 729 O O . GLN A 1 95 ? 4.719 -0.001 13.533 1.00 96.62 95 GLN A O 1
ATOM 734 N N . THR A 1 96 ? 5.234 -2.022 12.751 1.00 96.50 96 THR A N 1
ATOM 735 C CA . THR A 1 96 ? 4.279 -2.743 13.601 1.00 96.50 96 THR A CA 1
ATOM 736 C C . THR A 1 96 ? 4.781 -4.143 13.913 1.00 96.50 96 THR A C 1
ATOM 738 O O . THR A 1 96 ? 5.465 -4.744 13.093 1.00 96.50 96 THR A O 1
ATOM 741 N N . SER A 1 97 ? 4.427 -4.673 15.083 1.00 96.31 97 SER A N 1
ATOM 742 C CA . SER A 1 97 ? 4.622 -6.086 15.436 1.00 96.31 97 SER A CA 1
ATOM 743 C C . SER A 1 97 ? 3.436 -6.967 15.021 1.00 96.31 97 SER A C 1
ATOM 745 O O . SER A 1 97 ? 3.371 -8.134 15.396 1.00 96.31 97 SER A O 1
ATOM 747 N N . TYR A 1 98 ? 2.470 -6.419 14.273 1.00 96.06 98 TYR A N 1
ATOM 748 C CA . TYR A 1 98 ? 1.345 -7.191 13.750 1.00 96.06 98 TYR A CA 1
ATOM 749 C C . TYR A 1 98 ? 1.840 -8.380 12.916 1.00 96.06 98 TYR A C 1
ATOM 751 O O . TYR A 1 98 ? 2.721 -8.240 12.068 1.00 96.06 98 TYR A O 1
ATOM 759 N N . ASP A 1 99 ? 1.250 -9.548 13.155 1.00 96.31 99 ASP A N 1
ATOM 760 C CA . ASP A 1 99 ? 1.537 -10.765 12.406 1.00 96.31 99 ASP A CA 1
ATOM 761 C C . ASP A 1 99 ? 0.666 -10.832 11.144 1.00 96.31 99 ASP A C 1
ATOM 763 O O . ASP A 1 99 ? -0.539 -11.109 11.199 1.00 96.31 99 ASP A O 1
ATOM 767 N N . PHE A 1 100 ? 1.304 -10.587 9.998 1.00 97.25 100 PHE A N 1
ATOM 768 C CA . PHE A 1 100 ? 0.660 -10.559 8.688 1.00 97.25 100 PHE A CA 1
ATOM 769 C C . PHE A 1 100 ? 0.223 -11.931 8.166 1.00 97.25 100 PHE A C 1
ATOM 771 O O . PHE A 1 100 ? -0.476 -11.976 7.155 1.00 97.25 100 PHE A O 1
ATOM 778 N N . SER A 1 101 ? 0.547 -13.037 8.844 1.00 96.38 101 SER A N 1
ATOM 779 C CA . SER A 1 101 ? 0.017 -14.363 8.489 1.00 96.38 101 SER A CA 1
ATOM 780 C C . SER A 1 101 ? -1.494 -14.472 8.733 1.00 96.38 101 SER A C 1
ATOM 782 O O .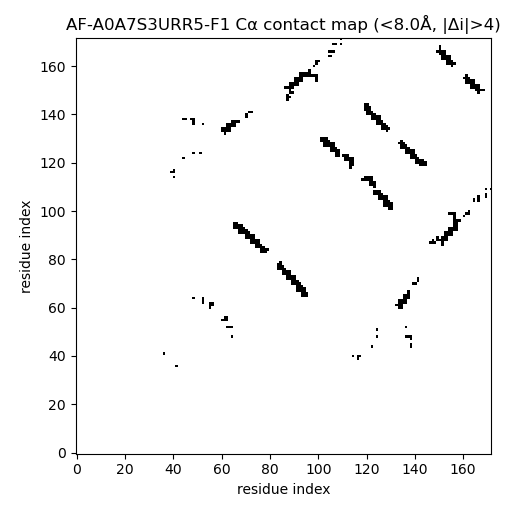 SER A 1 101 ? -2.172 -15.303 8.131 1.00 96.38 101 SER A O 1
ATOM 784 N N . ASN A 1 102 ? -2.041 -13.572 9.558 1.00 95.19 102 ASN A N 1
ATOM 785 C CA . ASN A 1 102 ? -3.470 -13.481 9.853 1.00 95.19 102 ASN A CA 1
ATOM 786 C C . ASN A 1 102 ? -4.277 -12.737 8.776 1.00 95.19 102 ASN A C 1
ATOM 788 O O . ASN A 1 102 ? -5.508 -12.697 8.854 1.00 95.19 102 ASN A O 1
ATOM 792 N N . ILE A 1 103 ? -3.616 -12.117 7.795 1.00 95.88 103 ILE A N 1
ATOM 793 C CA . ILE A 1 103 ? -4.303 -11.469 6.676 1.00 95.88 103 ILE A CA 1
ATOM 794 C C . ILE A 1 103 ? -4.894 -12.545 5.761 1.00 95.88 103 ILE A C 1
ATOM 796 O O . ILE A 1 103 ? -4.236 -13.515 5.398 1.00 95.88 103 ILE A O 1
ATOM 800 N N . ARG A 1 104 ? -6.167 -12.372 5.410 1.00 94.12 104 ARG A N 1
ATOM 801 C CA . ARG A 1 104 ? -6.938 -13.260 4.531 1.00 94.12 104 ARG A CA 1
ATOM 802 C C . ARG A 1 104 ? -7.113 -12.693 3.137 1.00 94.12 104 ARG A C 1
ATOM 804 O O . ARG A 1 104 ? -7.215 -13.453 2.184 1.00 94.12 104 ARG A O 1
ATOM 811 N N . SER A 1 105 ? -7.186 -11.370 3.022 1.00 93.50 105 SER A N 1
ATOM 812 C CA . SER A 1 105 ? -7.262 -10.716 1.722 1.00 93.50 105 SER A CA 1
ATOM 813 C C . SER A 1 105 ? -6.577 -9.360 1.739 1.00 93.50 105 SER A C 1
ATOM 815 O O . SER A 1 105 ? -6.550 -8.662 2.758 1.00 93.50 105 SER A O 1
ATOM 817 N N . VAL A 1 106 ? -6.048 -9.004 0.575 1.00 95.19 106 VAL A N 1
ATOM 818 C CA . VAL A 1 106 ? -5.542 -7.675 0.262 1.00 95.19 106 VAL A CA 1
ATOM 819 C C . VAL A 1 106 ? -6.459 -7.109 -0.812 1.00 95.19 106 VAL A C 1
ATOM 821 O O . VAL A 1 106 ? -6.670 -7.742 -1.844 1.00 95.19 106 VAL A O 1
ATOM 824 N N . GLN A 1 107 ? -7.031 -5.938 -0.563 1.00 93.50 107 GLN A N 1
ATOM 825 C CA . GLN A 1 107 ? -7.831 -5.210 -1.540 1.00 93.50 107 GLN A CA 1
ATOM 826 C C . GLN A 1 107 ? -7.151 -3.896 -1.873 1.00 93.50 107 GLN A C 1
ATOM 828 O O . GLN A 1 107 ? -6.502 -3.275 -1.036 1.00 93.50 107 GLN A O 1
ATOM 833 N N . ILE A 1 108 ? -7.316 -3.467 -3.112 1.00 93.31 108 ILE A N 1
ATOM 834 C CA . ILE A 1 108 ? -6.681 -2.272 -3.645 1.00 93.31 108 ILE A CA 1
ATOM 835 C C . ILE A 1 108 ? -7.803 -1.374 -4.153 1.00 93.31 108 ILE A C 1
ATOM 837 O O . ILE A 1 108 ? -8.773 -1.867 -4.730 1.00 93.31 108 ILE A O 1
ATOM 841 N N . SER A 1 109 ? -7.695 -0.064 -3.929 1.00 92.44 109 SER A N 1
ATOM 842 C CA . SER A 1 109 ? -8.655 0.901 -4.471 1.00 92.44 109 SER A CA 1
ATOM 843 C C . SER A 1 109 ? -8.821 0.711 -5.980 1.00 92.44 109 SER A C 1
ATOM 845 O O . SER A 1 109 ? -7.831 0.493 -6.676 1.00 92.44 109 SER A O 1
ATOM 847 N N . ALA A 1 110 ? -10.053 0.818 -6.488 1.00 87.38 110 ALA A N 1
ATOM 848 C CA . ALA A 1 110 ? -10.382 0.539 -7.891 1.00 87.38 110 ALA A CA 1
ATOM 849 C C . ALA A 1 110 ? -9.703 1.495 -8.886 1.00 87.38 110 ALA A C 1
ATOM 851 O O . ALA A 1 110 ? -9.243 1.053 -9.941 1.00 87.38 110 ALA A O 1
ATOM 852 N N . ASP A 1 111 ? -9.506 2.760 -8.501 1.00 89.12 111 ASP A N 1
ATOM 853 C CA . ASP A 1 111 ? -8.865 3.785 -9.335 1.00 89.12 111 ASP A CA 1
ATOM 854 C C . ASP A 1 111 ? -7.415 4.076 -8.918 1.00 89.12 111 ASP A C 1
ATOM 856 O O . ASP A 1 111 ? -7.091 4.151 -7.725 1.00 89.12 111 ASP A O 1
ATOM 860 N N . ALA A 1 112 ? -6.528 4.179 -9.918 1.00 93.25 112 ALA A N 1
ATOM 861 C CA . ALA A 1 112 ? -5.149 4.626 -9.737 1.00 93.25 112 ALA A CA 1
ATOM 862 C C . ALA A 1 112 ? -5.140 6.140 -9.838 1.00 93.25 112 ALA A C 1
ATOM 864 O O . ALA A 1 112 ? -5.676 6.699 -10.793 1.00 93.25 112 ALA A O 1
ATOM 865 N N . ILE A 1 113 ? -4.472 6.790 -8.894 1.00 96.31 113 ILE A N 1
ATOM 866 C CA . ILE A 1 113 ? -4.331 8.242 -8.896 1.00 96.31 113 ILE A CA 1
ATOM 867 C C . ILE A 1 113 ? -2.896 8.572 -9.291 1.00 96.31 113 ILE A C 1
ATOM 869 O O . ILE A 1 113 ? -1.953 8.055 -8.696 1.00 96.31 113 ILE A O 1
ATOM 873 N N . GLN A 1 114 ? -2.709 9.427 -10.295 1.00 96.94 114 GLN A N 1
ATOM 874 C CA . GLN A 1 114 ? -1.377 9.906 -10.656 1.00 96.94 114 GLN A CA 1
ATOM 875 C C . GLN A 1 114 ? -0.785 10.699 -9.487 1.00 96.94 114 GLN A C 1
ATOM 877 O O . GLN A 1 114 ? -1.431 11.603 -8.957 1.00 96.94 114 GLN A O 1
ATOM 882 N N . CYS A 1 115 ? 0.451 10.385 -9.098 1.00 96.19 115 CYS A N 1
ATOM 883 C CA . CYS A 1 115 ? 1.154 11.185 -8.107 1.00 96.19 115 CYS A CA 1
ATOM 884 C C . CYS A 1 115 ? 1.523 12.547 -8.718 1.00 96.19 115 CYS A C 1
ATOM 886 O O . CYS A 1 115 ? 2.228 12.572 -9.732 1.00 96.19 115 CYS A O 1
ATOM 888 N N . PRO A 1 116 ? 1.087 13.672 -8.123 1.00 96.44 116 PRO A N 1
ATOM 889 C CA . PRO A 1 116 ? 1.334 14.999 -8.688 1.00 96.44 116 PRO A CA 1
ATOM 890 C C . PRO A 1 116 ? 2.790 15.461 -8.533 1.00 96.44 116 PRO A C 1
ATOM 892 O O . PRO A 1 116 ? 3.226 16.345 -9.260 1.00 96.44 116 PRO A O 1
ATOM 895 N N . PHE A 1 117 ? 3.541 14.857 -7.608 1.00 94.75 117 PHE A N 1
ATOM 896 C CA . PHE A 1 117 ? 4.930 15.224 -7.305 1.00 94.75 117 PHE A CA 1
ATOM 897 C C . PHE A 1 117 ? 5.953 14.273 -7.939 1.00 94.75 117 PHE A C 1
ATOM 899 O O . PHE A 1 117 ? 7.136 14.587 -7.994 1.00 94.75 117 PHE A O 1
ATOM 906 N N . LYS A 1 118 ? 5.506 13.121 -8.459 1.00 92.88 118 LYS A N 1
ATOM 907 C CA . LYS A 1 118 ? 6.386 12.103 -9.037 1.00 92.88 118 LYS A CA 1
ATOM 908 C C . LYS A 1 118 ? 5.806 11.552 -10.337 1.00 92.88 118 LYS A C 1
ATOM 910 O O . LYS A 1 118 ? 4.927 10.688 -10.339 1.00 92.88 118 LYS A O 1
ATOM 915 N N . GLN A 1 119 ? 6.303 12.076 -11.456 1.00 94.06 119 GLN A N 1
ATOM 916 C CA . GLN A 1 119 ? 5.823 11.721 -12.791 1.00 94.06 119 GLN A CA 1
ATOM 917 C C . GLN A 1 119 ? 5.968 10.218 -13.059 1.00 94.06 119 GLN A C 1
ATOM 919 O O . GLN A 1 119 ? 6.988 9.614 -12.739 1.00 94.06 119 GLN A O 1
ATOM 924 N N . GLY A 1 120 ? 4.936 9.615 -13.653 1.00 94.69 120 GLY A N 1
ATOM 925 C CA . GLY A 1 120 ? 4.905 8.183 -13.963 1.00 94.69 120 GLY A CA 1
ATOM 926 C C . GLY A 1 120 ? 4.579 7.282 -12.771 1.00 94.69 120 GLY A C 1
ATOM 927 O O . GLY A 1 120 ? 4.311 6.104 -12.975 1.00 94.69 120 GLY A O 1
ATOM 928 N N . PHE A 1 121 ? 4.531 7.810 -11.543 1.00 95.38 121 PHE A N 1
ATOM 929 C CA . PHE A 1 121 ? 4.140 7.026 -10.374 1.00 95.38 121 PHE A CA 1
ATOM 930 C C . PHE A 1 121 ? 2.635 7.097 -10.123 1.00 95.38 121 PHE A C 1
ATOM 932 O O . PHE A 1 121 ? 2.020 8.164 -10.180 1.00 95.38 121 PHE A O 1
ATOM 939 N N . LEU A 1 122 ? 2.058 5.947 -9.802 1.00 95.75 122 LEU A N 1
ATOM 940 C CA . LEU A 1 122 ? 0.647 5.766 -9.507 1.00 95.75 122 LEU A CA 1
ATOM 941 C C . LEU A 1 122 ? 0.461 5.433 -8.030 1.00 95.75 122 LEU A C 1
ATOM 943 O O . LEU A 1 122 ? 1.246 4.702 -7.428 1.00 95.75 122 LEU A O 1
ATOM 947 N N . TYR A 1 123 ? -0.610 5.967 -7.463 1.00 96.19 123 TYR A N 1
ATOM 948 C CA . TYR A 1 123 ? -1.014 5.793 -6.080 1.00 96.19 123 TYR A CA 1
ATOM 949 C C . TYR A 1 123 ? -2.263 4.920 -5.977 1.00 96.19 123 TYR A C 1
ATOM 951 O O . TYR A 1 123 ? -3.186 5.030 -6.793 1.00 96.19 123 TYR A O 1
ATOM 959 N N . ARG A 1 124 ? -2.301 4.085 -4.935 1.00 95.88 124 ARG A N 1
ATOM 960 C CA . ARG A 1 124 ? -3.464 3.307 -4.503 1.00 95.88 124 ARG A CA 1
ATOM 961 C C . ARG A 1 124 ? -3.561 3.310 -2.980 1.00 95.88 124 ARG A C 1
ATOM 963 O O . ARG A 1 124 ? -2.543 3.301 -2.287 1.00 95.88 124 ARG A O 1
ATOM 970 N N . ASN A 1 125 ? -4.786 3.224 -2.471 1.00 96.38 125 ASN A N 1
ATOM 971 C CA . ASN A 1 125 ? -5.016 2.766 -1.104 1.00 96.38 125 ASN A CA 1
ATOM 972 C C . ASN A 1 125 ? -5.058 1.239 -1.097 1.00 96.38 125 ASN A C 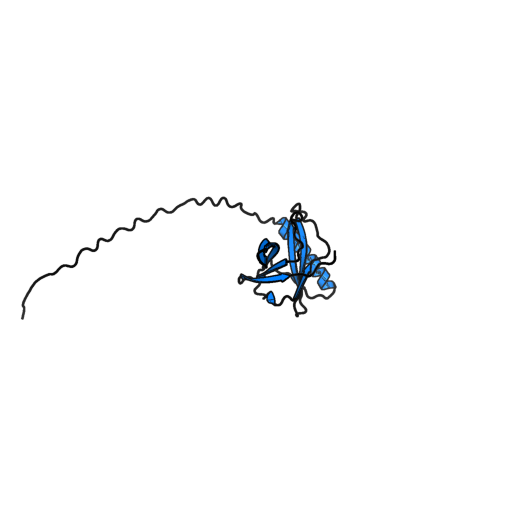1
ATOM 974 O O . ASN A 1 125 ? -5.729 0.638 -1.938 1.00 96.38 125 ASN A O 1
ATOM 978 N N . VAL A 1 126 ? -4.368 0.623 -0.141 1.00 96.75 126 VAL A N 1
ATOM 979 C CA . VAL A 1 126 ? -4.373 -0.830 0.043 1.00 96.75 126 VAL A CA 1
ATOM 980 C C . VAL A 1 126 ? -4.989 -1.147 1.393 1.00 96.75 126 VAL A C 1
ATOM 982 O O . VAL A 1 126 ? -4.573 -0.590 2.408 1.00 96.75 126 VAL A O 1
ATOM 985 N N . LEU A 1 127 ? -5.977 -2.036 1.396 1.00 96.75 127 LEU A N 1
ATOM 986 C CA . LEU A 1 127 ? -6.642 -2.540 2.585 1.00 96.75 127 LEU A CA 1
ATOM 987 C C . LEU A 1 127 ? -6.252 -3.993 2.840 1.00 96.75 127 LEU A C 1
ATOM 989 O O . LEU A 1 127 ? -6.286 -4.826 1.936 1.00 96.75 127 LEU A O 1
ATOM 993 N N . LEU A 1 128 ? -5.929 -4.302 4.089 1.00 97.00 128 LEU A N 1
ATOM 994 C CA . LEU A 1 128 ? -5.679 -5.652 4.567 1.00 97.00 128 LEU A CA 1
ATOM 995 C C . LEU A 1 128 ? -6.832 -6.074 5.469 1.00 97.00 128 LEU A C 1
ATOM 997 O O . LEU A 1 128 ? -7.159 -5.385 6.442 1.00 97.00 128 LEU A O 1
ATOM 1001 N N . PHE A 1 129 ? -7.412 -7.229 5.166 1.00 96.00 129 PHE A N 1
ATOM 1002 C CA . PHE A 1 129 ? -8.492 -7.817 5.946 1.00 96.00 129 PHE A CA 1
ATOM 1003 C C . PHE A 1 129 ? -8.025 -9.107 6.600 1.00 96.00 129 PHE A C 1
ATOM 1005 O O . PHE A 1 129 ? -7.363 -9.935 5.977 1.00 96.00 129 PHE A O 1
ATOM 1012 N N . SER A 1 130 ? -8.410 -9.281 7.857 1.00 95.19 130 SER A N 1
ATOM 1013 C CA . SER A 1 130 ? -8.221 -10.510 8.626 1.00 95.19 130 SER A CA 1
ATOM 1014 C C . SER A 1 130 ? -9.585 -11.021 9.087 1.00 95.19 130 SER A C 1
ATOM 1016 O O . SER A 1 130 ? -10.614 -10.440 8.752 1.00 95.19 130 SER A O 1
ATOM 1018 N N . ASP A 1 131 ? -9.599 -12.055 9.922 1.00 93.06 131 ASP A N 1
ATOM 1019 C CA . ASP A 1 131 ? -10.830 -12.540 10.564 1.00 93.06 131 ASP A CA 1
ATOM 1020 C C . ASP A 1 131 ? -11.395 -11.539 11.606 1.00 93.06 131 ASP A C 1
ATOM 1022 O O . ASP A 1 131 ? -12.455 -11.756 12.193 1.00 93.06 131 ASP A O 1
ATOM 1026 N N . LYS A 1 132 ? -10.690 -10.425 11.859 1.00 92.44 132 LYS A N 1
ATOM 1027 C CA . LYS A 1 132 ? -11.123 -9.343 12.752 1.00 92.44 132 LYS A CA 1
ATOM 1028 C C . LYS A 1 132 ? -11.890 -8.265 11.974 1.00 92.44 132 LYS A C 1
ATOM 1030 O O . LYS A 1 132 ? -11.534 -7.966 10.839 1.00 92.44 132 LYS A O 1
ATOM 1035 N N . PRO A 1 133 ? -12.855 -7.576 12.612 1.00 92.12 133 PRO A N 1
ATOM 1036 C CA . PRO A 1 133 ? -13.657 -6.539 11.956 1.00 92.12 133 PRO A CA 1
ATOM 1037 C C . PRO A 1 133 ? -12.893 -5.227 11.686 1.00 92.12 133 PRO A C 1
ATOM 1039 O O . PRO A 1 133 ? -13.463 -4.290 11.137 1.00 92.12 133 PRO A O 1
ATOM 1042 N N . LEU A 1 134 ? -11.624 -5.135 12.100 1.00 96.06 134 LEU A N 1
ATOM 1043 C CA . LEU A 1 134 ? -10.748 -3.997 11.839 1.00 96.06 134 LEU A CA 1
ATOM 1044 C C . LEU A 1 134 ? -9.986 -4.222 10.527 1.00 96.06 134 LEU A C 1
ATOM 1046 O O . LEU A 1 134 ? -9.181 -5.150 10.441 1.00 96.06 134 LEU A O 1
ATOM 1050 N N . ALA A 1 135 ? -10.187 -3.337 9.553 1.00 97.06 135 ALA A N 1
ATOM 1051 C CA . ALA A 1 135 ? -9.358 -3.274 8.357 1.00 97.06 135 ALA A CA 1
ATOM 1052 C C . ALA A 1 135 ? -8.104 -2.428 8.617 1.00 97.06 135 ALA A C 1
ATOM 1054 O O . ALA A 1 135 ? -8.154 -1.402 9.303 1.00 97.06 135 ALA A O 1
ATOM 1055 N N . LEU A 1 136 ? -6.977 -2.841 8.050 1.00 97.94 136 LEU A N 1
ATOM 1056 C CA . LEU A 1 136 ? -5.740 -2.061 8.070 1.00 97.94 136 LEU A CA 1
ATOM 1057 C C . LEU A 1 136 ? -5.580 -1.381 6.712 1.00 97.94 136 LEU A C 1
ATOM 1059 O O . LEU A 1 136 ? -5.813 -2.027 5.698 1.00 97.94 136 LEU A O 1
ATOM 1063 N N . ILE A 1 137 ? -5.193 -0.108 6.671 1.00 98.00 137 ILE A N 1
ATOM 1064 C CA . ILE A 1 137 ? -5.021 0.641 5.415 1.00 98.00 137 ILE A CA 1
ATOM 1065 C C . ILE A 1 137 ? -3.634 1.269 5.333 1.00 98.00 137 ILE A C 1
ATOM 1067 O O . ILE A 1 137 ? -3.106 1.746 6.336 1.00 98.00 137 ILE A O 1
ATOM 1071 N N . PHE A 1 138 ? -3.036 1.297 4.146 1.00 97.75 138 PHE A N 1
ATOM 1072 C CA . PHE A 1 138 ? -1.772 1.991 3.913 1.00 97.75 138 PHE A CA 1
ATOM 1073 C C . PHE A 1 138 ? -1.675 2.545 2.481 1.00 97.75 138 PHE A C 1
ATOM 1075 O O . PHE A 1 138 ? -2.359 2.049 1.578 1.00 97.75 138 PHE A O 1
ATOM 1082 N N . PRO A 1 139 ? -0.845 3.584 2.261 1.00 96.69 139 PR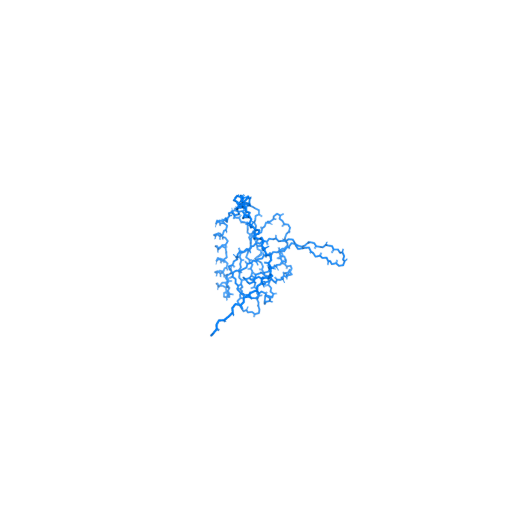O A N 1
ATOM 1083 C CA . PRO A 1 139 ? -0.611 4.127 0.931 1.00 96.69 139 PRO A CA 1
ATOM 1084 C C . PRO A 1 139 ? 0.363 3.238 0.155 1.00 96.69 139 PRO A C 1
ATOM 1086 O O . PRO A 1 139 ? 1.394 2.832 0.691 1.00 96.69 139 PRO A O 1
ATOM 1089 N N . TYR A 1 140 ? 0.085 3.000 -1.125 1.00 95.94 140 TYR A N 1
ATOM 1090 C CA . TYR A 1 140 ? 1.007 2.316 -2.024 1.00 95.94 140 TYR A CA 1
ATOM 1091 C C . TYR A 1 140 ? 1.295 3.172 -3.255 1.00 95.94 140 TYR A C 1
ATOM 1093 O O . TYR A 1 140 ? 0.377 3.597 -3.957 1.00 95.94 140 TYR A O 1
ATOM 1101 N N . LEU A 1 141 ? 2.580 3.432 -3.500 1.00 94.62 141 LEU A N 1
ATOM 1102 C CA . LEU A 1 141 ? 3.073 4.222 -4.622 1.00 94.62 141 LEU A CA 1
ATOM 1103 C C . LEU A 1 141 ? 4.013 3.355 -5.464 1.00 94.62 141 LEU A C 1
ATOM 1105 O O . LEU A 1 141 ? 4.987 2.818 -4.938 1.00 94.62 141 LEU A O 1
ATOM 1109 N N . TYR A 1 142 ? 3.744 3.236 -6.762 1.00 93.50 142 TYR A N 1
ATOM 1110 C CA . TYR A 1 142 ? 4.507 2.380 -7.676 1.00 93.50 142 TYR A CA 1
ATOM 1111 C C . TYR A 1 142 ? 4.740 3.049 -9.026 1.00 93.50 142 TYR A C 1
ATOM 1113 O O . TYR A 1 142 ? 4.009 3.955 -9.414 1.00 93.50 142 TYR A O 1
ATOM 1121 N N . ASP A 1 143 ? 5.779 2.609 -9.730 1.00 93.62 143 ASP A N 1
ATOM 1122 C CA . ASP A 1 143 ? 6.100 3.076 -11.078 1.00 93.62 143 ASP A CA 1
ATOM 1123 C C . ASP A 1 143 ? 5.123 2.456 -12.085 1.00 93.62 143 ASP A C 1
ATOM 1125 O O . ASP A 1 143 ? 5.141 1.246 -12.315 1.00 93.62 143 ASP A O 1
ATOM 1129 N N . GLY A 1 144 ? 4.266 3.287 -12.677 1.00 92.12 144 GLY A N 1
ATOM 1130 C CA . GLY A 1 144 ? 3.275 2.868 -13.665 1.00 92.12 144 GLY A CA 1
ATOM 1131 C C . GLY A 1 144 ? 3.878 2.471 -15.013 1.00 92.12 144 GLY A C 1
ATOM 1132 O O . GLY A 1 144 ? 3.175 1.893 -15.837 1.00 92.12 144 GLY A O 1
ATOM 1133 N N . ASN A 1 145 ? 5.167 2.744 -15.244 1.00 91.81 145 ASN A N 1
ATOM 1134 C CA . ASN A 1 145 ? 5.871 2.308 -16.451 1.00 91.81 145 ASN A CA 1
ATOM 1135 C C . ASN A 1 145 ? 6.428 0.883 -16.329 1.00 91.81 145 ASN A C 1
ATOM 1137 O O . ASN A 1 145 ? 6.910 0.326 -17.315 1.00 91.81 145 ASN A O 1
ATOM 1141 N N . GLN A 1 146 ? 6.396 0.290 -15.132 1.00 88.81 146 GLN A N 1
ATOM 1142 C CA . GLN A 1 146 ? 6.852 -1.077 -14.903 1.00 88.81 146 GLN A CA 1
ATOM 1143 C C . GLN A 1 146 ? 5.666 -2.035 -14.870 1.00 88.81 146 GLN A C 1
ATOM 1145 O O . GLN A 1 146 ? 4.678 -1.792 -14.182 1.00 88.81 146 GLN A O 1
ATOM 1150 N N . GLU A 1 147 ? 5.790 -3.164 -15.571 1.00 87.56 147 GLU A N 1
ATOM 1151 C CA . GLU A 1 147 ? 4.789 -4.230 -15.518 1.00 87.56 147 GLU A CA 1
ATOM 1152 C C . GLU A 1 147 ? 4.673 -4.774 -14.094 1.00 87.56 147 GLU A C 1
ATOM 1154 O O . GLU A 1 147 ? 5.569 -5.471 -13.613 1.00 87.56 147 GLU A O 1
ATOM 1159 N N . ASN A 1 148 ? 3.574 -4.431 -13.429 1.00 89.12 148 ASN A N 1
ATOM 1160 C CA . ASN A 1 148 ? 3.216 -4.865 -12.091 1.00 89.12 148 ASN A CA 1
ATOM 1161 C C . ASN A 1 148 ? 1.701 -5.059 -12.048 1.00 89.12 148 ASN A C 1
ATOM 1163 O O . ASN A 1 148 ? 0.942 -4.097 -12.161 1.00 89.12 148 ASN A O 1
ATOM 1167 N N . ASP A 1 149 ? 1.260 -6.304 -11.914 1.00 89.44 149 ASP A N 1
ATOM 1168 C CA . ASP A 1 149 ? -0.161 -6.624 -11.821 1.00 89.44 149 ASP A CA 1
ATOM 1169 C C . ASP A 1 149 ? -0.716 -6.397 -10.411 1.00 89.44 149 ASP A C 1
ATOM 1171 O O . ASP A 1 149 ? -1.906 -6.563 -10.199 1.00 89.44 149 ASP A O 1
ATOM 1175 N N . LEU A 1 150 ? 0.105 -5.994 -9.437 1.00 91.94 150 LEU A N 1
ATOM 1176 C CA . LEU A 1 150 ? -0.317 -5.791 -8.053 1.00 91.94 150 LEU A CA 1
ATOM 1177 C C . LEU A 1 150 ? -0.950 -7.040 -7.408 1.00 91.94 150 LEU A C 1
ATOM 1179 O O . LEU A 1 150 ? -1.711 -6.910 -6.450 1.00 91.94 150 LEU A O 1
ATOM 1183 N N . GLN A 1 151 ? -0.658 -8.247 -7.905 1.00 92.56 151 GLN A N 1
ATOM 1184 C CA . GLN A 1 151 ? -1.207 -9.486 -7.343 1.00 92.56 151 GLN A CA 1
ATOM 1185 C C . GLN A 1 151 ? -0.331 -10.057 -6.234 1.00 92.56 151 GLN A C 1
ATOM 1187 O O . GLN A 1 151 ? -0.849 -10.640 -5.286 1.00 92.56 151 GLN A O 1
ATOM 1192 N N . ASP A 1 152 ? 0.985 -9.881 -6.323 1.00 93.81 152 ASP A N 1
ATOM 1193 C CA . ASP A 1 152 ? 1.932 -10.455 -5.373 1.00 93.81 152 ASP A CA 1
ATOM 1194 C C . ASP A 1 152 ? 2.404 -9.419 -4.348 1.00 93.81 152 ASP A C 1
ATOM 1196 O O . ASP A 1 152 ? 3.031 -8.417 -4.695 1.00 93.81 152 ASP A O 1
ATOM 1200 N N . TRP A 1 153 ? 2.138 -9.682 -3.069 1.00 95.94 153 TRP A N 1
ATOM 1201 C CA . TRP A 1 153 ? 2.450 -8.796 -1.947 1.00 95.94 153 TRP A CA 1
ATOM 1202 C C . TRP A 1 153 ? 3.306 -9.499 -0.910 1.00 95.94 153 TRP A C 1
ATOM 1204 O O . TRP A 1 153 ? 3.011 -10.607 -0.480 1.00 95.94 153 TRP A O 1
ATOM 1214 N N . ILE A 1 154 ? 4.351 -8.827 -0.465 1.00 96.94 154 ILE A N 1
ATOM 1215 C CA . ILE A 1 154 ? 5.239 -9.277 0.592 1.00 96.94 154 ILE A CA 1
ATOM 1216 C C . ILE A 1 154 ? 5.119 -8.264 1.722 1.00 96.94 154 ILE A C 1
ATOM 1218 O O . ILE A 1 154 ? 5.522 -7.110 1.578 1.00 96.94 154 ILE A O 1
ATOM 1222 N N . LEU A 1 155 ? 4.522 -8.686 2.831 1.00 98.00 155 LEU A N 1
ATOM 1223 C CA . LEU A 1 155 ? 4.288 -7.840 3.996 1.00 98.00 155 LEU A CA 1
ATOM 1224 C C . LEU A 1 155 ? 5.296 -8.214 5.077 1.00 98.00 155 LEU A C 1
ATOM 1226 O O . LEU A 1 155 ? 5.376 -9.377 5.474 1.00 98.00 155 LEU A O 1
ATOM 1230 N N . VAL A 1 156 ? 6.059 -7.229 5.539 1.00 98.06 156 VAL A N 1
ATOM 1231 C CA . VAL A 1 156 ? 7.139 -7.413 6.508 1.00 98.06 156 VAL A CA 1
ATOM 1232 C C . VAL A 1 156 ? 6.843 -6.585 7.748 1.00 98.06 156 VAL A C 1
ATOM 1234 O O . VAL A 1 156 ? 6.589 -5.380 7.663 1.00 98.06 156 VAL A O 1
ATOM 1237 N N . ASN A 1 157 ? 6.843 -7.230 8.910 1.00 97.62 157 ASN A N 1
ATOM 1238 C CA . ASN A 1 157 ? 6.657 -6.543 10.184 1.00 97.62 157 ASN A CA 1
ATOM 1239 C C . ASN A 1 157 ? 7.988 -5.957 10.704 1.00 97.62 157 ASN A C 1
ATOM 1241 O O . ASN A 1 157 ? 9.054 -6.171 10.126 1.00 97.62 157 ASN A O 1
ATOM 1245 N N . ARG A 1 158 ? 7.948 -5.229 11.824 1.00 97.06 158 ARG A N 1
ATOM 1246 C CA . ARG A 1 158 ? 9.139 -4.587 12.411 1.00 97.06 158 ARG A CA 1
ATOM 1247 C C . ARG A 1 158 ? 10.201 -5.569 12.916 1.00 97.06 158 ARG A C 1
ATOM 1249 O O . ARG A 1 158 ? 11.326 -5.150 13.162 1.00 97.06 158 ARG A O 1
ATOM 1256 N N . ASP A 1 159 ? 9.823 -6.828 13.120 1.00 96.31 159 ASP A N 1
ATOM 1257 C CA . ASP A 1 159 ? 10.701 -7.900 13.598 1.00 96.31 159 ASP A CA 1
ATOM 1258 C C . ASP A 1 159 ? 11.366 -8.642 12.422 1.00 96.31 159 ASP A C 1
ATOM 1260 O O . ASP A 1 159 ? 12.136 -9.575 12.629 1.00 96.31 159 ASP A O 1
ATOM 1264 N N . GLY A 1 160 ? 11.070 -8.237 11.180 1.00 95.25 160 GLY A N 1
ATOM 1265 C CA . GLY A 1 160 ? 11.588 -8.863 9.965 1.00 95.25 160 GLY A CA 1
ATOM 1266 C C . GLY A 1 160 ? 10.814 -10.107 9.524 1.00 95.25 160 GLY A C 1
ATOM 1267 O O . GLY A 1 160 ? 11.235 -10.773 8.580 1.00 95.25 160 GLY A O 1
ATOM 1268 N N . HIS A 1 161 ? 9.682 -10.430 10.161 1.00 97.44 161 HIS A N 1
ATOM 1269 C CA . HIS A 1 161 ? 8.835 -11.532 9.713 1.00 97.44 161 HIS A CA 1
ATOM 1270 C C . HIS A 1 161 ? 8.133 -11.165 8.408 1.00 97.44 161 HIS A C 1
ATOM 1272 O O . HIS A 1 161 ? 7.370 -10.199 8.347 1.00 97.44 161 HIS A O 1
ATOM 1278 N N . GLU A 1 162 ? 8.391 -11.970 7.38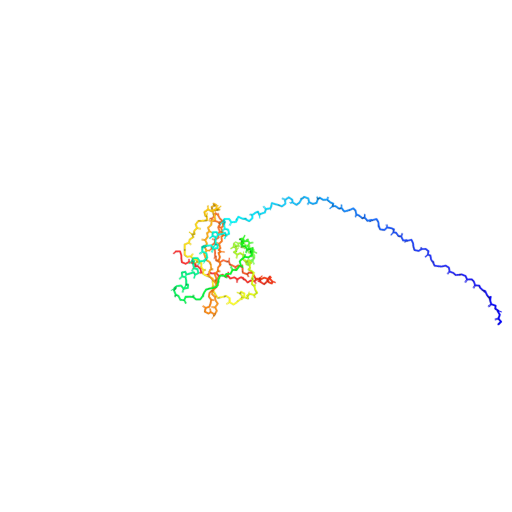1 1.00 96.31 162 GLU A N 1
ATOM 1279 C CA . GLU A 1 162 ? 7.889 -11.795 6.026 1.00 96.31 162 GLU A CA 1
ATOM 1280 C C . GLU A 1 162 ? 6.750 -12.773 5.727 1.00 96.31 162 GLU A C 1
ATOM 1282 O O . GLU A 1 162 ? 6.866 -13.976 5.969 1.00 96.31 162 GLU A O 1
ATOM 1287 N N . VAL A 1 163 ? 5.661 -12.263 5.149 1.00 97.00 163 VAL A N 1
ATOM 1288 C CA . VAL A 1 163 ? 4.535 -13.079 4.685 1.00 97.00 163 VAL A CA 1
ATOM 1289 C C . VAL A 1 163 ? 4.177 -12.712 3.251 1.00 97.00 163 VAL A C 1
ATOM 1291 O O . VAL A 1 163 ? 3.967 -11.542 2.927 1.00 97.00 163 VAL A O 1
ATOM 1294 N N . HIS A 1 164 ? 4.081 -13.732 2.396 1.00 95.19 164 HIS A N 1
ATOM 1295 C CA . HIS A 1 164 ? 3.661 -13.597 1.003 1.00 95.19 164 HIS A CA 1
ATOM 1296 C C . HIS A 1 164 ? 2.148 -13.793 0.882 1.00 95.19 164 HIS A C 1
ATOM 1298 O O . HIS A 1 164 ? 1.607 -14.815 1.298 1.00 95.19 164 HIS A O 1
ATOM 1304 N N . HIS A 1 165 ? 1.491 -12.812 0.275 1.00 93.81 165 HIS A N 1
ATOM 1305 C CA . HIS A 1 165 ? 0.076 -12.805 -0.063 1.00 93.81 165 HIS A CA 1
ATOM 1306 C C . HIS A 1 165 ? -0.083 -12.704 -1.571 1.00 93.81 165 HIS A C 1
ATOM 1308 O O . HIS A 1 165 ? 0.556 -11.870 -2.215 1.00 93.81 165 HIS A O 1
ATOM 1314 N N . ARG A 1 166 ? -0.965 -13.533 -2.127 1.00 90.19 166 ARG A N 1
ATOM 1315 C CA . ARG A 1 166 ? -1.395 -13.422 -3.518 1.00 90.19 166 ARG A CA 1
ATOM 1316 C C . ARG A 1 166 ? -2.854 -13.000 -3.561 1.00 90.19 166 ARG A C 1
ATOM 1318 O O . ARG A 1 166 ? -3.683 -13.582 -2.868 1.00 90.19 166 ARG A O 1
ATOM 1325 N N . VAL A 1 167 ? -3.148 -11.993 -4.371 1.00 84.75 167 VAL A N 1
ATOM 1326 C CA . VAL A 1 167 ? -4.500 -11.485 -4.598 1.00 84.75 167 VAL A CA 1
ATOM 1327 C C . VAL A 1 167 ? -5.019 -12.067 -5.897 1.00 84.75 167 VAL A C 1
ATOM 1329 O O . VAL A 1 167 ? -4.408 -11.882 -6.951 1.00 84.75 167 VAL A O 1
ATOM 1332 N N . ASP A 1 168 ? -6.152 -12.756 -5.830 1.00 68.88 168 ASP A N 1
ATOM 1333 C CA . ASP A 1 168 ? -6.861 -13.177 -7.030 1.00 68.88 168 ASP A CA 1
ATOM 1334 C C . ASP A 1 168 ? -7.494 -11.945 -7.684 1.00 68.88 168 ASP A C 1
ATOM 1336 O O . ASP A 1 168 ? -8.208 -11.191 -7.027 1.00 68.88 168 ASP A O 1
ATOM 1340 N N . ALA A 1 169 ? -7.145 -11.737 -8.957 1.00 54.41 169 ALA A N 1
ATOM 1341 C CA . ALA A 1 169 ? -7.576 -10.681 -9.875 1.00 54.41 169 ALA A CA 1
ATOM 1342 C C . ALA A 1 169 ? -8.514 -9.599 -9.298 1.00 54.41 169 ALA A C 1
ATOM 1344 O O . ALA A 1 169 ? -9.697 -9.820 -9.047 1.00 54.41 169 ALA A O 1
ATOM 1345 N N . TYR A 1 170 ? -8.003 -8.372 -9.233 1.00 51.16 170 TYR A N 1
ATOM 1346 C CA . TYR A 1 170 ? -8.825 -7.168 -9.169 1.00 51.16 170 TYR A CA 1
ATOM 1347 C C . TYR A 1 170 ? -9.723 -7.129 -10.414 1.00 51.16 170 TYR A C 1
ATOM 1349 O O . TYR A 1 170 ? -9.244 -7.242 -11.546 1.00 51.16 170 TYR A O 1
ATOM 1357 N N . SER A 1 171 ? -11.036 -6.989 -10.224 1.00 36.28 171 SER A N 1
ATOM 1358 C CA . SER A 1 171 ? -11.939 -6.671 -11.328 1.00 36.28 171 SER A CA 1
ATOM 1359 C C . SER A 1 171 ? -11.542 -5.298 -11.873 1.00 36.28 171 SER A C 1
ATOM 1361 O O . SER A 1 171 ? -11.671 -4.303 -11.157 1.00 36.28 171 SER A O 1
ATOM 1363 N N . LYS A 1 172 ? -10.990 -5.277 -13.091 1.00 35.78 172 LYS A N 1
ATOM 1364 C CA . LYS A 1 172 ? -10.790 -4.056 -13.880 1.00 35.78 172 LYS A CA 1
ATOM 1365 C C . LYS A 1 172 ? -12.118 -3.372 -14.173 1.00 35.78 172 LYS A C 1
ATOM 1367 O O . LYS A 1 172 ? -13.113 -4.106 -14.369 1.00 35.78 172 LYS A O 1
#

Nearest PDB structures (foldseek):
  6n38-assembly1_H  TM=4.814E-01  e=1.709E+00  Escherichia coli 042
  6n38-assembly1_I  TM=5.936E-01  e=5.163E+00  Escherichia coli 042
  6ydp-assembly1_Bk  TM=5.865E-01  e=6.517E+00  Sus scrofa

Mean predicted aligned error: 11.79 Å

Radius of gyration: 29.14 Å; Cα contacts (8 Å, |Δi|>4): 262; chains: 1; bounding box: 92×44×76 Å

pLDDT: mean 82.74, std 20.72, range [31.8, 98.06]